Protein AF-A0A1F6Q958-F1 (afdb_monomer)

Radius of gyration: 23.8 Å; Cα contacts (8 Å, |Δi|>4): 194; chains: 1; bounding box: 58×46×61 Å

Foldseek 3Di:
DDDDDDPVNVVVVVVVVVVVCVVVPPVVCPDLLVVLLVVLVVVLVVLLVQLLVCLVVPVPDASQVSLVVSQVVCQVPDAQSADRVDGQEEEPDFDASHWYWDQDVPQQWTKTFGHPDDRPHGPDIDIGHRD

Solvent-accessible surface area (backbone atoms only — not comparable to full-atom values): 7351 Å² total; per-residue (Å²): 133,87,82,77,84,50,75,66,60,51,52,52,50,53,52,52,52,54,53,54,49,61,73,60,44,78,77,76,65,73,54,71,64,60,55,34,39,51,50,26,51,50,52,40,56,52,47,55,53,49,51,55,51,46,49,75,74,47,78,84,62,52,67,63,56,52,46,49,53,51,28,59,56,49,46,74,80,41,72,20,81,65,31,81,91,44,61,22,38,35,68,75,46,73,43,45,17,10,30,18,36,38,71,36,79,89,75,42,28,40,35,40,33,18,12,45,63,54,66,86,59,60,80,42,75,47,78,48,69,66,129

Sequence (131 aa):
MNKRITVIELIIIVFALSVSALFLSPHLFTPKQELQEATVRAHVGIAVSSISSVFALRTKDSLNEIANVVSNTLNKTINNPVDKNAKAYTVNSAAKGSVSFVVDDSSNSIIINGYAGDTRTPVISQIIPRK

Secondary structure (DSSP, 8-state):
--PPPPHHHHHHHHHHHHHHHHHHGGGS---HHHHHHHHHHHHHHHHHHHHHHHHHH-SSS-HHHHHHHHHHHHTTT-B-SS-TTSBSEEES---TT-EEEEEETTTTEEEEEE-SS-SSS-SEEEEEE--

pLDDT: mean 88.49, std 10.0, range [47.94, 97.25]

Mean predicted aligned error: 9.5 Å

Nearest PDB structures (foldseek):
  3u1r-assembly1_A  TM=6.925E-01  e=1.175E+00  Flavobacterium sp. YS-80-122
  1o0t-assembly1_A  TM=6.764E-01  e=2.433E+00  Pseudomonas sp. 'TAC II 18'
  8vb2-assembly1_I  TM=7.214E-01  e=2.277E+00  Pectobacterium phage PhiM1
  1h71-assembly1_P  TM=6.087E-01  e=3.386E+00  Pseudomonas sp. 'TAC II 18'

Structure (mmCIF, N/CA/C/O backbone):
data_AF-A0A1F6Q958-F1
#
_entry.id   AF-A0A1F6Q958-F1
#
loop_
_atom_site.group_PDB
_atom_site.id
_atom_site.type_symbol
_atom_site.label_atom_id
_atom_site.label_alt_id
_atom_site.label_comp_id
_atom_site.label_asym_id
_atom_site.label_entity_id
_atom_site.label_seq_id
_atom_site.pdbx_PDB_ins_code
_atom_site.Cartn_x
_atom_site.Cartn_y
_atom_site.Cartn_z
_atom_site.occupancy
_atom_site.B_iso_or_equiv
_atom_site.auth_seq_id
_atom_site.auth_comp_id
_atom_site.auth_asym_id
_atom_site.auth_atom_id
_atom_site.pdbx_PDB_model_num
ATOM 1 N N . MET A 1 1 ? 44.823 33.215 -29.376 1.00 47.94 1 MET A N 1
ATOM 2 C CA . MET A 1 1 ? 45.143 32.367 -30.546 1.00 47.94 1 MET A CA 1
ATOM 3 C C . MET A 1 1 ? 43.978 31.409 -30.744 1.00 47.94 1 MET A C 1
ATOM 5 O O . MET A 1 1 ? 43.859 30.447 -29.997 1.00 47.94 1 MET A O 1
ATOM 9 N N . ASN A 1 2 ? 43.057 31.726 -31.655 1.00 53.81 2 ASN A N 1
ATOM 10 C CA . ASN A 1 2 ? 41.816 30.963 -31.813 1.00 53.81 2 ASN A CA 1
ATOM 11 C C . ASN A 1 2 ? 42.110 29.731 -32.678 1.00 53.81 2 ASN A C 1
ATOM 13 O O . ASN A 1 2 ? 42.149 29.839 -33.904 1.00 53.81 2 ASN A O 1
ATOM 17 N N . LYS A 1 3 ? 42.378 28.579 -32.047 1.00 68.50 3 LYS A N 1
ATOM 18 C CA . LYS A 1 3 ? 42.487 27.296 -32.758 1.00 68.50 3 LYS A CA 1
ATOM 19 C C . LYS A 1 3 ? 41.147 27.008 -33.437 1.00 68.50 3 LYS A C 1
ATOM 21 O O . LYS A 1 3 ? 40.123 26.912 -32.767 1.00 68.50 3 LYS A O 1
ATOM 26 N N . ARG A 1 4 ? 41.155 26.912 -34.767 1.00 76.81 4 ARG A N 1
ATOM 27 C CA . ARG A 1 4 ? 39.984 26.523 -35.559 1.00 76.81 4 ARG A CA 1
ATOM 28 C C . ARG A 1 4 ? 39.912 24.998 -35.573 1.00 76.81 4 ARG A C 1
ATOM 30 O O . ARG A 1 4 ? 40.861 24.366 -36.022 1.00 76.81 4 ARG A O 1
ATOM 37 N N . ILE A 1 5 ? 38.819 24.440 -35.057 1.00 79.94 5 ILE A N 1
ATOM 38 C CA . ILE A 1 5 ? 38.538 22.999 -35.106 1.00 79.94 5 ILE A CA 1
ATOM 39 C C . ILE A 1 5 ? 38.355 22.590 -36.568 1.00 79.94 5 ILE A C 1
ATOM 41 O O . ILE A 1 5 ? 37.624 23.246 -37.314 1.00 79.94 5 ILE A O 1
ATOM 45 N N . THR A 1 6 ? 39.024 21.518 -36.977 1.00 88.06 6 THR A N 1
ATOM 46 C CA . THR A 1 6 ? 38.857 20.943 -38.314 1.00 88.06 6 THR A CA 1
ATOM 47 C C . THR A 1 6 ? 37.637 20.021 -38.368 1.00 88.06 6 THR A C 1
ATOM 49 O O . THR A 1 6 ? 37.210 19.456 -37.362 1.00 88.06 6 THR A O 1
ATOM 52 N N . VAL A 1 7 ? 37.065 19.834 -39.562 1.00 82.81 7 VAL A N 1
ATOM 53 C CA . VAL A 1 7 ? 35.892 18.957 -39.758 1.00 82.81 7 VAL A CA 1
ATOM 54 C C . VAL A 1 7 ? 36.192 17.510 -39.339 1.00 82.81 7 VAL A C 1
ATOM 56 O O . VAL A 1 7 ? 35.327 16.836 -38.789 1.00 82.81 7 VAL A O 1
ATOM 59 N N . ILE A 1 8 ? 37.429 17.047 -39.532 1.00 86.69 8 ILE A N 1
ATOM 60 C CA . ILE A 1 8 ? 37.866 15.701 -39.133 1.00 86.69 8 ILE A CA 1
ATOM 61 C C . ILE A 1 8 ? 37.892 15.564 -37.607 1.00 86.69 8 ILE A C 1
ATOM 63 O O . ILE A 1 8 ? 37.364 14.589 -37.076 1.00 86.69 8 ILE A O 1
ATOM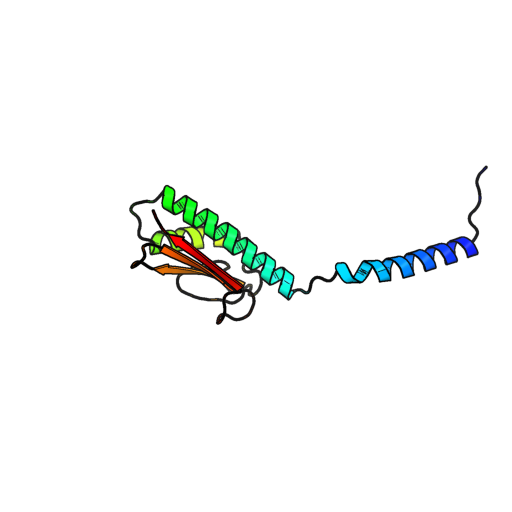 67 N N . GLU A 1 9 ? 38.443 16.549 -36.891 1.00 83.56 9 GLU A N 1
ATOM 68 C CA . GLU A 1 9 ? 38.423 16.558 -35.421 1.00 83.56 9 GLU A CA 1
ATOM 69 C C . GLU A 1 9 ? 36.990 16.574 -34.884 1.00 83.56 9 GLU A C 1
ATOM 71 O O . GLU A 1 9 ? 36.688 15.867 -33.925 1.00 83.56 9 GLU A O 1
ATOM 76 N N . LEU A 1 10 ? 36.084 17.309 -35.535 1.00 86.25 10 LEU A N 1
ATOM 77 C CA . LEU A 1 10 ? 34.671 17.324 -35.163 1.00 86.25 10 LEU A CA 1
ATOM 78 C C . LEU A 1 10 ? 34.028 15.934 -35.308 1.00 86.25 10 LEU A C 1
ATOM 80 O O . LEU A 1 10 ? 33.329 15.490 -34.400 1.00 86.25 10 LEU A O 1
ATOM 84 N N . ILE A 1 11 ? 34.289 15.226 -36.411 1.00 87.38 11 ILE A N 1
ATOM 85 C CA . ILE A 1 11 ? 33.755 13.874 -36.650 1.00 87.38 11 ILE A CA 1
ATOM 86 C C . ILE A 1 11 ? 34.279 12.885 -35.604 1.00 87.38 11 ILE A C 1
ATOM 88 O O . ILE A 1 11 ? 33.502 12.095 -35.067 1.00 87.38 11 ILE A O 1
ATOM 92 N N . ILE A 1 12 ? 35.571 12.954 -35.270 1.00 89.19 12 ILE A N 1
ATOM 93 C CA . ILE A 1 12 ? 36.178 12.091 -34.246 1.00 89.19 12 ILE A CA 1
ATOM 94 C C . ILE A 1 12 ? 35.543 12.354 -32.876 1.00 89.19 12 ILE A C 1
ATOM 96 O O . ILE A 1 12 ? 35.211 11.407 -32.164 1.00 89.19 12 ILE A O 1
ATOM 100 N N . ILE A 1 13 ? 35.319 13.622 -32.520 1.00 88.19 13 ILE A N 1
ATOM 101 C CA . ILE A 1 13 ? 34.674 13.997 -31.255 1.00 88.19 13 ILE A CA 1
ATOM 102 C C . ILE A 1 13 ? 33.235 13.473 -31.200 1.00 88.19 13 ILE A C 1
ATOM 104 O O . ILE A 1 13 ? 32.843 12.876 -30.199 1.00 88.19 13 ILE A O 1
ATOM 108 N N . VAL A 1 14 ? 32.451 13.638 -32.269 1.00 87.62 14 VAL A N 1
ATOM 109 C CA . VAL A 1 14 ? 31.067 13.135 -32.326 1.00 87.62 14 VAL A CA 1
ATOM 110 C C . VAL A 1 14 ? 31.036 11.612 -32.215 1.00 87.62 14 VAL A C 1
ATOM 112 O O . VAL A 1 14 ? 30.227 11.069 -31.461 1.00 87.62 14 VAL A O 1
ATOM 115 N N . PHE A 1 15 ? 31.940 10.911 -32.900 1.00 89.69 15 PHE A N 1
ATOM 116 C CA . PHE A 1 15 ? 32.036 9.455 -32.820 1.00 89.69 15 PHE A CA 1
ATOM 117 C C . PHE A 1 15 ? 32.396 8.983 -31.404 1.00 89.69 15 PHE A C 1
ATOM 119 O O . PHE A 1 15 ? 31.726 8.105 -30.861 1.00 89.69 15 PHE A O 1
ATOM 126 N N . ALA A 1 16 ? 33.384 9.617 -30.766 1.00 85.44 16 ALA A N 1
ATOM 127 C CA . ALA A 1 16 ? 33.771 9.312 -29.391 1.00 85.44 16 ALA A CA 1
ATOM 128 C C . ALA A 1 16 ? 32.612 9.538 -28.405 1.00 85.44 16 ALA A C 1
ATOM 130 O O . ALA A 1 16 ? 32.321 8.662 -27.594 1.00 85.44 16 ALA A O 1
ATOM 131 N N . LEU A 1 17 ? 31.889 10.658 -28.522 1.00 85.12 17 LEU A N 1
ATOM 132 C CA . LEU A 1 17 ? 30.724 10.955 -27.680 1.00 85.12 17 LEU A CA 1
ATOM 133 C C . LEU A 1 17 ? 29.589 9.941 -27.872 1.00 85.12 17 LEU A C 1
ATOM 135 O O . LEU A 1 17 ? 28.962 9.534 -26.896 1.00 85.12 17 LEU A O 1
ATOM 139 N N . SER A 1 18 ? 29.352 9.501 -29.109 1.00 81.69 18 SER A N 1
ATOM 140 C CA . SER A 1 18 ? 28.321 8.507 -29.435 1.00 81.69 18 SER A CA 1
ATOM 141 C C . SER A 1 18 ? 28.610 7.168 -28.757 1.00 81.69 18 SER A C 1
ATOM 143 O O . SER A 1 18 ? 27.743 6.594 -28.099 1.00 81.69 18 SER A O 1
ATOM 145 N N . VAL A 1 19 ? 29.853 6.692 -28.870 1.00 85.50 19 VAL A N 1
ATOM 146 C CA . VAL A 1 19 ? 30.297 5.435 -28.258 1.00 85.50 19 VAL A CA 1
ATOM 147 C C . VAL A 1 19 ? 30.261 5.541 -26.732 1.00 85.50 19 VAL A C 1
ATOM 149 O O . VAL A 1 19 ? 29.722 4.655 -26.073 1.00 85.50 19 VAL A O 1
ATOM 152 N N . SER A 1 20 ? 30.740 6.645 -26.151 1.00 76.88 20 SER A N 1
ATOM 153 C CA . SER A 1 20 ? 30.668 6.873 -24.701 1.00 76.88 20 SER A CA 1
ATOM 154 C C . SER A 1 20 ? 29.229 6.905 -24.169 1.00 76.88 20 SER A C 1
ATOM 156 O O . SER A 1 20 ? 28.973 6.373 -23.089 1.00 76.88 20 SER A O 1
ATOM 158 N N . ALA A 1 21 ? 28.274 7.459 -24.923 1.00 75.44 21 ALA A N 1
ATOM 159 C CA . ALA A 1 21 ? 26.862 7.465 -24.538 1.00 75.44 21 ALA A CA 1
ATOM 160 C C . ALA A 1 21 ? 26.255 6.049 -24.501 1.00 75.44 21 ALA A C 1
ATOM 162 O O . ALA A 1 21 ? 25.501 5.729 -23.582 1.00 75.44 21 ALA A O 1
ATOM 163 N N . LEU A 1 22 ? 26.627 5.176 -25.444 1.00 72.62 22 LEU A N 1
ATOM 164 C CA . LEU A 1 22 ? 26.206 3.768 -25.465 1.00 72.62 22 LEU A CA 1
ATOM 165 C C . LEU A 1 22 ? 26.715 2.985 -24.244 1.00 72.62 22 LEU A C 1
ATOM 167 O O . LEU A 1 22 ? 25.967 2.185 -23.684 1.00 72.62 22 LEU A O 1
ATOM 171 N N . PHE A 1 23 ? 27.941 3.252 -23.781 1.00 69.94 23 PHE A N 1
ATOM 172 C CA . PHE A 1 23 ? 28.502 2.606 -22.585 1.00 69.94 23 PHE A CA 1
ATOM 173 C C . PHE A 1 23 ? 27.863 3.076 -21.266 1.00 69.94 23 PHE A C 1
ATOM 175 O O . PHE A 1 23 ? 27.810 2.302 -20.312 1.00 69.94 23 PHE A O 1
ATOM 182 N N . LEU A 1 24 ? 27.347 4.307 -21.203 1.00 61.88 24 LEU A N 1
ATOM 183 C CA . LEU A 1 24 ? 26.634 4.843 -20.030 1.00 61.88 24 LEU A CA 1
ATOM 184 C C . LEU A 1 24 ? 25.130 4.509 -20.030 1.00 61.88 24 LEU A C 1
ATOM 186 O O . LEU A 1 24 ? 24.476 4.560 -18.988 1.00 61.88 24 LEU A O 1
ATOM 190 N N . SER A 1 25 ? 24.578 4.113 -21.180 1.00 60.34 25 SER A N 1
ATOM 191 C CA . SER A 1 25 ? 23.154 3.820 -21.362 1.00 60.34 25 SER A CA 1
ATOM 192 C C . SER A 1 25 ? 22.555 2.661 -20.543 1.00 60.34 25 SER A C 1
ATOM 194 O O . SER A 1 25 ? 21.357 2.761 -20.255 1.00 60.34 25 SER A O 1
ATOM 196 N N . PRO A 1 26 ? 23.254 1.563 -20.175 1.00 60.38 26 PRO A N 1
ATOM 197 C CA . PRO A 1 26 ? 22.567 0.401 -19.602 1.00 60.38 26 PRO A CA 1
ATOM 198 C C . PRO A 1 26 ? 21.943 0.665 -18.220 1.00 60.38 26 PRO A C 1
ATOM 200 O O . PRO A 1 26 ? 21.097 -0.110 -17.793 1.00 60.38 26 PRO A O 1
ATOM 203 N N . HIS A 1 27 ? 22.294 1.769 -17.546 1.00 57.03 27 HIS A N 1
ATOM 204 C CA . HIS A 1 27 ? 21.733 2.146 -16.239 1.00 57.03 27 HIS A CA 1
ATOM 205 C C . HIS A 1 27 ? 20.512 3.082 -16.319 1.00 57.03 27 HIS A C 1
ATOM 207 O O . HIS A 1 27 ? 19.893 3.356 -15.295 1.00 57.03 27 HIS A O 1
ATOM 213 N N . LEU A 1 28 ? 20.143 3.578 -17.508 1.00 58.69 28 LEU A N 1
ATOM 214 C CA . LEU A 1 28 ? 18.993 4.484 -17.676 1.00 58.69 28 LEU A CA 1
ATOM 215 C C . LEU A 1 28 ? 17.665 3.752 -17.913 1.00 58.69 28 LEU A C 1
ATOM 217 O O . LEU A 1 28 ? 16.605 4.375 -17.884 1.00 58.69 28 LEU A O 1
ATOM 221 N N . PHE A 1 29 ? 17.705 2.438 -18.131 1.00 62.81 29 PHE A N 1
ATOM 222 C CA . PHE A 1 29 ? 16.523 1.624 -18.395 1.00 62.81 29 PHE A CA 1
ATOM 223 C C . PHE A 1 29 ? 16.172 0.769 -17.181 1.00 62.81 29 PHE A C 1
ATOM 225 O O . PHE A 1 29 ? 16.288 -0.452 -17.217 1.00 62.81 29 PHE A O 1
ATOM 232 N N . THR A 1 30 ? 15.712 1.400 -16.099 1.00 69.56 30 THR A N 1
ATOM 233 C CA . THR A 1 30 ? 14.997 0.650 -15.060 1.00 69.56 30 THR A CA 1
ATOM 234 C C . THR A 1 30 ? 13.713 0.099 -15.691 1.00 69.56 30 THR A C 1
ATOM 236 O O . THR A 1 30 ? 12.910 0.884 -16.215 1.00 69.56 30 THR A O 1
ATOM 239 N N . PRO A 1 31 ? 13.492 -1.226 -15.712 1.00 79.81 31 PRO A N 1
ATOM 240 C CA . PRO A 1 31 ? 12.290 -1.790 -16.300 1.00 79.81 31 PRO A CA 1
ATOM 241 C C . PRO A 1 31 ? 11.047 -1.226 -15.604 1.00 79.81 31 PRO A C 1
ATOM 243 O O . PRO A 1 31 ? 10.999 -1.062 -14.386 1.00 79.81 31 PRO A O 1
ATOM 246 N N . LYS A 1 32 ? 10.004 -0.940 -16.391 1.00 81.50 32 LYS A N 1
ATOM 247 C CA . LYS A 1 32 ? 8.740 -0.340 -15.921 1.00 81.50 32 LYS A CA 1
ATOM 248 C C . LYS A 1 32 ? 8.157 -1.050 -14.691 1.00 81.50 32 LYS A C 1
ATOM 250 O O . LYS A 1 32 ? 7.548 -0.402 -13.845 1.00 81.50 32 LYS A O 1
ATOM 255 N N . GLN A 1 33 ? 8.351 -2.363 -14.599 1.00 83.50 33 GLN A N 1
ATOM 256 C CA . GLN A 1 33 ? 7.894 -3.177 -13.481 1.00 83.50 33 GLN A CA 1
ATOM 257 C C . GLN A 1 33 ? 8.623 -2.853 -12.168 1.00 83.50 33 GLN A C 1
ATOM 259 O O . GLN A 1 33 ? 7.966 -2.684 -11.147 1.00 83.50 33 GLN A O 1
ATOM 264 N N . GLU A 1 34 ? 9.944 -2.666 -12.193 1.00 85.94 34 GLU A N 1
ATOM 265 C CA . GLU A 1 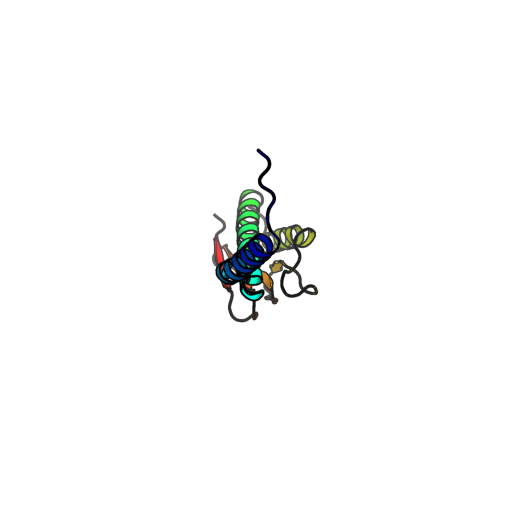34 ? 10.713 -2.271 -11.005 1.00 85.94 34 GLU A CA 1
ATOM 266 C C . GLU A 1 34 ? 10.302 -0.881 -10.507 1.00 85.94 34 GLU A C 1
ATOM 268 O O . GLU A 1 34 ? 10.164 -0.664 -9.305 1.00 85.94 34 GLU A O 1
ATOM 273 N N . LEU A 1 35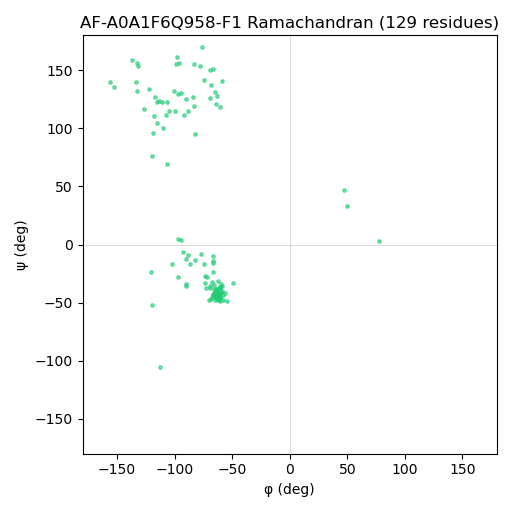 ? 10.017 0.053 -11.422 1.00 87.50 35 LEU A N 1
ATOM 274 C CA . LEU A 1 35 ? 9.514 1.379 -11.053 1.00 87.50 35 LEU A CA 1
ATOM 275 C C . LEU A 1 35 ? 8.128 1.304 -10.392 1.00 87.50 35 LEU A C 1
ATOM 277 O O . LEU A 1 35 ? 7.855 2.005 -9.414 1.00 87.50 35 LEU A O 1
ATOM 281 N N . GLN A 1 36 ? 7.249 0.445 -10.911 1.00 90.25 36 GLN A N 1
ATOM 282 C CA . GLN A 1 36 ? 5.930 0.201 -10.327 1.00 90.25 36 GLN A CA 1
ATOM 283 C C . GLN A 1 36 ? 6.044 -0.442 -8.941 1.00 90.25 36 GLN A C 1
ATOM 285 O O . GLN A 1 36 ? 5.379 0.006 -8.009 1.00 90.25 36 GLN A O 1
ATOM 290 N N . GLU A 1 37 ? 6.928 -1.424 -8.775 1.00 91.88 37 GLU A N 1
ATOM 291 C CA . GLU A 1 37 ? 7.225 -2.045 -7.483 1.00 91.88 37 GLU A CA 1
ATOM 292 C C . GLU A 1 37 ? 7.778 -1.043 -6.470 1.00 91.88 37 GLU A C 1
ATOM 294 O O . GLU A 1 37 ? 7.296 -0.984 -5.336 1.00 91.88 37 GLU A O 1
ATOM 299 N N . ALA A 1 38 ? 8.733 -0.208 -6.878 1.00 91.56 38 ALA A N 1
ATOM 300 C CA . ALA A 1 38 ? 9.278 0.854 -6.041 1.00 91.56 38 ALA A CA 1
ATOM 301 C C . ALA A 1 38 ? 8.192 1.857 -5.622 1.00 91.56 38 ALA A C 1
ATOM 303 O O . ALA A 1 38 ? 8.121 2.244 -4.454 1.00 91.56 38 ALA A O 1
ATOM 304 N N . THR A 1 39 ? 7.296 2.221 -6.543 1.00 93.44 39 THR A N 1
ATOM 305 C CA . THR A 1 39 ? 6.178 3.132 -6.259 1.00 93.44 39 THR A CA 1
ATOM 306 C C . THR A 1 39 ? 5.194 2.517 -5.262 1.00 93.44 39 THR A C 1
ATOM 308 O O . THR A 1 39 ? 4.807 3.169 -4.294 1.00 93.44 39 THR A O 1
ATOM 311 N N . VAL A 1 40 ? 4.834 1.239 -5.424 1.00 94.94 40 VAL A N 1
ATOM 312 C CA . VAL A 1 40 ? 3.965 0.530 -4.469 1.00 94.94 40 VAL A CA 1
ATOM 313 C C . VAL A 1 40 ? 4.626 0.423 -3.093 1.00 94.94 40 VAL A C 1
ATOM 315 O O . VAL A 1 40 ? 3.966 0.659 -2.082 1.00 94.94 40 VAL A O 1
ATOM 318 N N . ARG A 1 41 ? 5.934 0.149 -3.019 1.00 94.62 41 ARG A N 1
ATOM 319 C CA . ARG A 1 41 ? 6.680 0.159 -1.747 1.00 94.62 41 ARG A CA 1
ATOM 320 C C . ARG A 1 41 ? 6.652 1.535 -1.078 1.00 94.62 41 ARG A C 1
ATOM 322 O O . ARG A 1 41 ? 6.435 1.615 0.130 1.00 94.62 41 ARG A O 1
ATOM 329 N N . ALA A 1 42 ? 6.803 2.612 -1.848 1.00 95.25 42 ALA A N 1
ATOM 330 C CA . ALA A 1 42 ? 6.670 3.973 -1.333 1.00 95.25 42 ALA A CA 1
ATOM 331 C C . ALA A 1 42 ? 5.250 4.244 -0.804 1.00 95.25 42 ALA A C 1
ATOM 333 O O . ALA A 1 42 ? 5.091 4.780 0.293 1.00 95.25 42 ALA A O 1
ATOM 334 N N . HIS A 1 43 ? 4.212 3.803 -1.523 1.00 95.75 43 HIS A N 1
ATOM 335 C CA . HIS A 1 43 ? 2.821 3.916 -1.074 1.00 95.75 43 HIS A CA 1
ATOM 336 C C . HIS A 1 43 ? 2.567 3.165 0.238 1.00 95.75 43 HIS A C 1
ATOM 338 O O . HIS A 1 43 ? 1.826 3.669 1.084 1.00 95.75 43 HIS A O 1
ATOM 344 N N . VAL A 1 44 ? 3.199 2.003 0.436 1.00 96.56 44 VAL A N 1
ATOM 345 C CA . VAL A 1 44 ? 3.155 1.270 1.710 1.00 96.56 44 VAL A CA 1
ATOM 346 C C . VAL A 1 44 ? 3.801 2.078 2.829 1.00 96.56 44 VAL A C 1
ATOM 348 O O . VAL A 1 44 ? 3.190 2.215 3.883 1.00 96.56 44 VAL A O 1
ATOM 351 N N . GLY A 1 45 ? 4.967 2.690 2.607 1.00 95.69 45 GLY A N 1
ATOM 352 C CA . GLY A 1 45 ? 5.600 3.566 3.604 1.00 95.69 45 GLY A CA 1
ATOM 353 C C . GLY A 1 45 ? 4.718 4.754 4.018 1.00 95.69 45 GLY A C 1
ATOM 354 O O . GLY A 1 45 ? 4.605 5.074 5.206 1.00 95.69 45 GLY A O 1
ATOM 355 N N . ILE A 1 46 ? 4.020 5.364 3.055 1.00 95.81 46 ILE A N 1
ATOM 356 C CA . ILE A 1 46 ? 3.033 6.425 3.315 1.00 95.81 46 ILE A CA 1
ATOM 357 C C . ILE A 1 46 ? 1.864 5.888 4.150 1.00 95.81 46 ILE A C 1
ATOM 359 O O . ILE A 1 46 ? 1.465 6.520 5.131 1.00 95.81 46 ILE A O 1
ATOM 363 N N . ALA A 1 47 ? 1.322 4.720 3.794 1.00 96.25 47 ALA A N 1
ATOM 364 C CA . ALA A 1 47 ? 0.237 4.097 4.544 1.00 96.25 47 ALA A CA 1
ATOM 365 C C . ALA A 1 47 ? 0.637 3.752 5.980 1.00 96.25 47 ALA A C 1
ATOM 367 O O . ALA A 1 47 ? -0.106 4.076 6.900 1.00 96.25 47 ALA A O 1
ATOM 368 N N . VAL A 1 48 ? 1.812 3.153 6.182 1.00 95.75 48 VAL A N 1
ATOM 369 C CA . VAL A 1 48 ? 2.366 2.828 7.506 1.00 95.75 48 VAL A CA 1
ATOM 370 C C . VAL A 1 48 ? 2.421 4.076 8.381 1.00 95.75 48 VAL A C 1
ATOM 372 O O . VAL A 1 48 ? 1.926 4.073 9.510 1.00 95.75 48 VAL A O 1
ATOM 375 N N . SER A 1 49 ? 2.965 5.164 7.836 1.00 94.88 49 SER A N 1
ATOM 376 C CA . SER A 1 49 ? 3.087 6.440 8.547 1.00 94.88 49 SER A CA 1
ATOM 377 C C . SER A 1 49 ? 1.713 7.038 8.871 1.00 94.88 49 SER A C 1
ATOM 379 O O . SER A 1 49 ? 1.482 7.512 9.982 1.00 94.88 49 SER A O 1
ATOM 381 N N . SER A 1 50 ? 0.771 6.954 7.927 1.00 94.88 50 SER A N 1
ATOM 382 C CA . SER A 1 50 ? -0.591 7.477 8.085 1.00 94.88 50 SER A CA 1
ATOM 383 C C . SER A 1 50 ? -1.398 6.690 9.118 1.00 94.88 50 SER A C 1
ATOM 385 O O . SER A 1 50 ? -2.013 7.287 9.995 1.00 94.88 50 SER A O 1
ATOM 387 N N . ILE A 1 51 ? -1.370 5.356 9.058 1.00 94.88 51 ILE A N 1
ATOM 388 C CA . ILE A 1 51 ? -2.048 4.481 10.025 1.00 94.88 51 ILE A CA 1
ATOM 389 C C . ILE A 1 51 ? -1.476 4.704 11.422 1.00 94.88 51 ILE A C 1
ATOM 391 O O . ILE A 1 51 ? -2.241 4.916 12.358 1.00 94.88 51 ILE A O 1
ATOM 395 N N . SER A 1 52 ? -0.147 4.744 11.554 1.00 93.69 52 SER A N 1
ATOM 396 C CA . SER A 1 52 ? 0.512 4.995 12.841 1.00 93.69 52 SER A CA 1
ATOM 397 C C . SER A 1 52 ? 0.114 6.353 13.430 1.00 93.69 52 SER A C 1
ATOM 399 O O . SER A 1 52 ? -0.172 6.456 14.621 1.00 93.69 52 SER A O 1
ATOM 401 N N . SER A 1 53 ? 0.033 7.394 12.594 1.00 93.06 53 SER A N 1
ATOM 402 C CA . SER A 1 53 ? -0.424 8.721 13.016 1.00 93.06 53 SER A CA 1
ATOM 403 C C . SER A 1 53 ? -1.887 8.710 13.469 1.00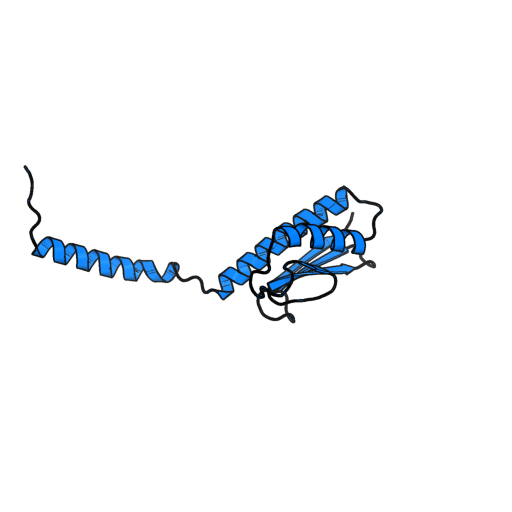 93.06 53 SER A C 1
ATOM 405 O O . SER A 1 53 ? -2.209 9.248 14.528 1.00 93.06 53 SER A O 1
ATOM 407 N N . VAL A 1 54 ? -2.779 8.056 12.720 1.00 92.69 54 VAL A N 1
ATOM 408 C CA . VAL A 1 54 ? -4.201 7.992 13.083 1.00 92.69 54 VAL A CA 1
ATOM 409 C C . VAL A 1 54 ? -4.430 7.133 14.325 1.00 92.69 54 VAL A C 1
ATOM 411 O O . VAL A 1 54 ? -5.260 7.505 15.148 1.00 92.69 54 VAL A O 1
ATOM 414 N N . PHE A 1 55 ? -3.674 6.052 14.529 1.00 92.88 55 PHE A N 1
ATOM 415 C CA . PHE A 1 55 ? -3.710 5.272 15.773 1.00 92.88 55 PHE A CA 1
ATOM 416 C C . PHE A 1 55 ? -3.422 6.127 17.004 1.00 92.88 55 PHE A C 1
ATOM 418 O O . PHE A 1 55 ? -4.128 5.998 18.003 1.00 92.88 55 PHE A O 1
ATOM 425 N N . ALA A 1 56 ? -2.441 7.028 16.915 1.00 89.75 56 ALA A N 1
ATOM 426 C CA . ALA A 1 56 ? -2.098 7.932 18.009 1.00 89.75 56 ALA A CA 1
ATOM 427 C C . ALA A 1 56 ? -3.198 8.970 18.299 1.00 89.75 56 ALA A C 1
ATOM 429 O O . ALA A 1 56 ? -3.375 9.376 19.444 1.00 89.75 56 ALA A O 1
ATOM 430 N N . LEU A 1 57 ? -3.942 9.403 17.275 1.00 91.12 57 LEU A N 1
ATOM 431 C CA . LEU A 1 57 ? -4.963 10.452 17.399 1.00 91.12 57 LEU A CA 1
ATOM 432 C C . LEU A 1 57 ? -6.358 9.913 17.732 1.00 91.12 57 LEU A C 1
ATOM 434 O O . LEU A 1 57 ? -7.139 10.572 18.414 1.00 91.12 57 LEU A O 1
ATOM 438 N N . ARG A 1 58 ? -6.698 8.730 17.221 1.00 90.00 58 ARG A N 1
ATOM 439 C CA . ARG A 1 58 ? -8.047 8.160 17.258 1.00 90.00 58 ARG A CA 1
ATOM 440 C C . ARG A 1 58 ? -8.004 6.846 18.018 1.00 90.00 58 ARG A C 1
ATOM 442 O O . ARG A 1 58 ? -8.023 5.789 17.408 1.00 90.00 58 ARG A O 1
ATOM 449 N N . THR A 1 59 ? -7.921 6.892 19.348 1.00 84.44 59 THR A N 1
ATOM 450 C CA . THR A 1 59 ? -7.716 5.710 20.219 1.00 84.44 59 THR A CA 1
ATOM 451 C C . THR A 1 59 ? -8.983 4.910 20.539 1.00 84.44 59 THR A C 1
ATOM 453 O O . THR A 1 59 ? -8.882 3.783 21.011 1.00 84.44 59 THR A O 1
ATOM 456 N N . LYS A 1 60 ? -10.171 5.459 20.260 1.00 87.56 60 LYS A N 1
ATOM 457 C CA . LYS A 1 60 ? -11.465 4.807 20.543 1.00 87.56 60 LYS A CA 1
ATOM 458 C C . LYS A 1 60 ? -12.133 4.186 19.319 1.00 87.56 60 LYS A C 1
ATOM 460 O O . LYS A 1 60 ? -13.023 3.357 19.470 1.00 87.56 60 LYS A O 1
ATOM 465 N N . ASP A 1 61 ? -11.695 4.573 18.127 1.00 91.69 61 ASP A N 1
ATOM 466 C CA . ASP A 1 61 ? -12.336 4.143 16.888 1.00 91.69 61 ASP A CA 1
ATOM 467 C C . ASP A 1 61 ? -11.927 2.715 16.536 1.00 91.69 61 ASP A C 1
ATOM 469 O O . ASP A 1 61 ? -10.843 2.257 16.914 1.00 91.69 61 ASP A O 1
ATOM 473 N N . SER A 1 62 ? -12.785 2.007 15.804 1.00 92.75 62 SER A N 1
ATOM 474 C CA . SER A 1 62 ? -12.470 0.654 15.338 1.00 92.75 62 SER A CA 1
ATOM 475 C C . SER A 1 62 ? -11.323 0.674 14.322 1.00 92.75 62 SER A C 1
ATOM 477 O O . SER A 1 62 ? -11.155 1.637 13.569 1.00 92.75 62 SER A O 1
ATOM 479 N N . LEU A 1 63 ? -10.542 -0.408 14.252 1.00 93.25 63 LEU A N 1
ATOM 480 C CA . LEU A 1 63 ? -9.459 -0.525 13.270 1.00 93.25 63 LEU A CA 1
ATOM 481 C C . LEU A 1 63 ? -9.977 -0.420 11.832 1.00 93.25 63 LEU A C 1
ATOM 483 O O . LEU A 1 63 ? -9.336 0.197 10.983 1.00 93.25 63 LEU A O 1
ATOM 487 N N . ASN A 1 64 ? -11.173 -0.953 11.574 1.00 94.06 64 ASN A N 1
ATOM 488 C CA . ASN A 1 64 ? -11.828 -0.837 10.279 1.00 94.06 64 ASN A CA 1
ATOM 489 C C . ASN A 1 64 ? -12.192 0.616 9.938 1.00 94.06 64 ASN A C 1
ATOM 491 O O . ASN A 1 64 ? -11.999 1.050 8.803 1.00 94.06 64 ASN A O 1
ATOM 495 N N . GLU A 1 65 ? -12.673 1.404 10.900 1.00 94.19 65 GLU A N 1
ATOM 496 C CA . GLU A 1 65 ? -12.929 2.830 10.674 1.00 94.19 65 GLU A CA 1
ATOM 497 C C . GLU A 1 65 ? -11.632 3.582 10.351 1.00 94.19 65 GLU A C 1
ATOM 499 O O . GLU A 1 65 ? -11.581 4.348 9.386 1.00 94.19 65 GLU A O 1
ATOM 504 N N . ILE A 1 66 ? -10.560 3.303 11.095 1.00 94.25 66 ILE A N 1
ATOM 505 C CA . ILE A 1 66 ? -9.243 3.902 10.861 1.00 94.25 66 ILE A CA 1
ATOM 506 C C . ILE A 1 66 ? -8.721 3.546 9.464 1.00 94.25 66 ILE A C 1
ATOM 508 O O . ILE A 1 66 ? -8.334 4.443 8.710 1.00 94.25 66 ILE A O 1
ATOM 512 N N . ALA A 1 67 ? -8.769 2.267 9.082 1.00 95.31 67 ALA A N 1
ATOM 513 C CA . ALA A 1 67 ? -8.357 1.800 7.760 1.00 95.31 67 ALA A CA 1
ATOM 514 C C . ALA A 1 67 ? -9.146 2.496 6.638 1.00 95.31 67 ALA A C 1
ATOM 516 O O . ALA A 1 67 ? -8.560 2.945 5.650 1.00 95.31 67 ALA A O 1
ATOM 517 N N . ASN A 1 68 ? -10.463 2.648 6.803 1.00 95.75 68 ASN A N 1
ATOM 518 C CA . ASN A 1 68 ? -11.316 3.332 5.832 1.00 95.75 68 ASN A CA 1
ATOM 519 C C . ASN A 1 68 ? -11.006 4.828 5.730 1.00 95.75 68 ASN A C 1
ATOM 521 O O . ASN A 1 68 ? -10.919 5.365 4.626 1.00 95.75 68 ASN A O 1
ATOM 525 N N . VAL A 1 69 ? -10.803 5.511 6.855 1.00 94.75 69 VAL A N 1
ATOM 526 C CA . VAL A 1 69 ? -10.473 6.944 6.882 1.00 94.75 69 VAL A CA 1
ATOM 527 C C . VAL A 1 69 ? -9.132 7.201 6.208 1.00 94.75 69 VAL A C 1
ATOM 529 O O . VAL A 1 69 ? -9.034 8.098 5.365 1.00 94.75 69 VAL A O 1
ATOM 532 N N . VAL A 1 70 ? -8.114 6.398 6.525 1.00 95.88 70 VAL A N 1
ATOM 533 C CA . VAL A 1 70 ? -6.791 6.515 5.901 1.00 95.88 70 VAL A CA 1
ATOM 534 C C . VAL A 1 70 ? -6.875 6.199 4.412 1.00 95.88 70 VAL A C 1
ATOM 536 O O . VAL A 1 70 ? -6.411 6.998 3.602 1.00 95.88 70 VAL A O 1
ATOM 539 N N . SER A 1 71 ? -7.538 5.106 4.027 1.00 96.75 71 SER A N 1
ATOM 540 C CA . SER A 1 71 ? -7.706 4.731 2.618 1.00 96.75 71 SER A CA 1
ATOM 541 C C . SER A 1 71 ? -8.401 5.831 1.815 1.00 96.75 71 SER A C 1
ATOM 543 O O . SER A 1 71 ? -7.914 6.245 0.762 1.00 96.75 71 SER A O 1
ATOM 545 N N . ASN A 1 72 ? -9.507 6.372 2.328 1.00 96.50 72 ASN A N 1
ATOM 546 C CA . ASN A 1 72 ? -10.241 7.447 1.665 1.00 96.50 72 ASN A CA 1
ATOM 547 C C . ASN A 1 72 ? -9.434 8.745 1.589 1.00 96.50 72 ASN A C 1
ATOM 549 O O . ASN A 1 72 ? -9.560 9.476 0.613 1.00 96.50 72 ASN A O 1
ATOM 553 N N . THR A 1 73 ? -8.617 9.044 2.598 1.00 95.75 73 THR A N 1
ATOM 554 C CA . THR A 1 73 ? -7.773 10.245 2.603 1.00 95.75 73 THR A CA 1
ATOM 555 C C . THR A 1 73 ? -6.655 10.130 1.576 1.00 95.75 73 THR A C 1
ATOM 557 O O . THR A 1 73 ? -6.479 11.038 0.769 1.00 95.75 73 THR A O 1
ATOM 560 N N . LEU A 1 74 ? -5.943 9.002 1.552 1.00 95.88 74 LEU A N 1
ATOM 561 C CA . LEU A 1 74 ? -4.816 8.796 0.645 1.00 95.88 74 LEU A CA 1
ATOM 562 C C . LEU A 1 74 ? -5.260 8.674 -0.820 1.00 95.88 74 LEU A C 1
ATOM 564 O O . LEU A 1 74 ? -4.621 9.239 -1.703 1.00 95.88 74 LEU A O 1
ATOM 568 N N . ASN A 1 75 ? -6.397 8.028 -1.093 1.00 97.06 75 ASN A N 1
ATOM 569 C CA . ASN A 1 75 ? -6.940 7.919 -2.454 1.00 97.06 75 ASN A CA 1
ATOM 570 C C . ASN A 1 75 ? -7.413 9.257 -3.058 1.00 97.06 75 ASN A C 1
ATOM 572 O O . ASN A 1 75 ? -7.721 9.297 -4.245 1.00 97.06 75 ASN A O 1
ATOM 576 N N . LYS A 1 76 ? -7.501 10.351 -2.285 1.00 96.19 76 LYS A N 1
ATOM 577 C CA . LYS A 1 76 ? -7.818 11.682 -2.842 1.00 96.19 76 LYS A CA 1
ATOM 578 C C . LYS A 1 76 ? -6.652 12.286 -3.619 1.00 96.19 76 LYS A C 1
ATOM 580 O O . LYS A 1 76 ? -6.876 13.130 -4.480 1.00 96.19 76 LYS A O 1
ATOM 585 N N . THR A 1 77 ? -5.425 11.905 -3.279 1.00 93.94 77 THR A N 1
ATOM 586 C CA . THR A 1 77 ? -4.201 12.510 -3.824 1.00 93.94 77 THR A CA 1
ATOM 587 C C . THR A 1 77 ? -3.316 11.503 -4.542 1.00 93.94 77 THR A C 1
ATOM 589 O O . THR A 1 77 ? -2.535 11.890 -5.408 1.00 93.94 77 THR A O 1
ATOM 592 N N . ILE A 1 78 ? -3.438 10.218 -4.211 1.00 94.06 78 ILE A N 1
ATOM 593 C CA . ILE A 1 78 ? -2.584 9.159 -4.734 1.00 94.06 78 ILE A CA 1
ATOM 594 C C . ILE A 1 78 ? -3.410 8.227 -5.618 1.00 94.06 78 ILE A C 1
ATOM 596 O O . ILE A 1 78 ? -4.388 7.622 -5.180 1.00 94.06 78 ILE A O 1
ATOM 600 N N . ASN A 1 79 ? -2.959 8.084 -6.862 1.00 94.88 79 ASN A N 1
ATOM 601 C CA . ASN A 1 79 ? -3.536 7.171 -7.840 1.00 94.88 79 ASN A CA 1
ATOM 602 C C . ASN A 1 79 ? -2.766 5.853 -7.883 1.00 94.88 79 ASN A C 1
ATOM 604 O O . ASN A 1 79 ? -1.584 5.782 -7.541 1.00 94.88 79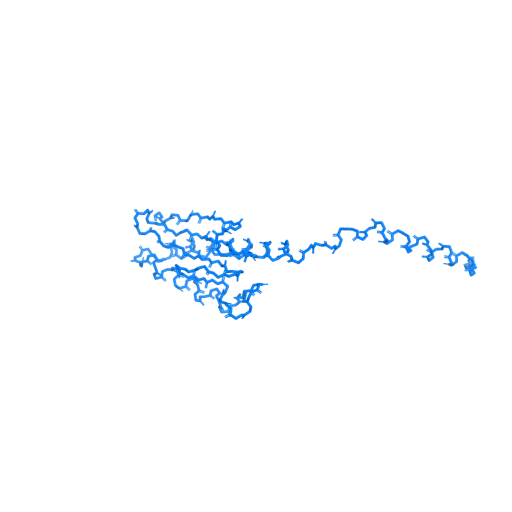 ASN A O 1
ATOM 608 N N . ASN A 1 80 ? -3.439 4.800 -8.334 1.00 94.00 80 ASN A N 1
ATOM 609 C CA . ASN A 1 80 ? -2.820 3.496 -8.485 1.00 94.00 80 ASN A CA 1
ATOM 610 C C . ASN A 1 80 ? -1.788 3.533 -9.643 1.00 94.00 80 ASN A C 1
ATOM 612 O O . ASN A 1 80 ? -2.129 3.943 -10.758 1.00 94.00 80 ASN A O 1
ATOM 616 N N . PRO A 1 81 ? -0.524 3.129 -9.404 1.00 91.06 81 PRO A N 1
ATOM 617 C CA . PRO A 1 81 ? 0.554 3.218 -10.390 1.00 91.06 81 PRO A CA 1
ATOM 618 C C . PRO A 1 81 ? 0.501 2.131 -11.478 1.00 91.06 81 PRO A C 1
ATOM 620 O O . PRO A 1 81 ? 1.278 2.177 -12.439 1.00 91.06 81 PRO A O 1
ATOM 623 N N . VAL A 1 82 ? -0.385 1.140 -11.340 1.00 91.50 82 VAL A N 1
ATOM 624 C CA . VAL A 1 82 ? -0.459 -0.025 -12.229 1.00 91.50 82 VAL A CA 1
ATOM 625 C C . VAL A 1 82 ? -1.814 -0.127 -12.922 1.00 91.50 82 VAL A C 1
ATOM 627 O O . VAL A 1 82 ? -1.849 -0.211 -14.149 1.00 91.50 82 VAL A O 1
ATOM 630 N N . ASP A 1 83 ? -2.911 -0.084 -12.168 1.00 90.69 83 ASP A N 1
ATOM 631 C CA . ASP A 1 83 ? -4.278 -0.115 -12.691 1.00 90.69 83 ASP A CA 1
ATOM 632 C C . ASP A 1 83 ? -5.006 1.198 -12.392 1.00 90.69 83 ASP A C 1
ATOM 634 O O . ASP A 1 83 ? -5.455 1.439 -11.276 1.00 90.69 83 ASP A O 1
ATOM 638 N N . LYS A 1 84 ? -5.168 2.039 -13.418 1.00 89.50 84 LYS A N 1
ATOM 639 C CA . LYS A 1 84 ? -5.799 3.363 -13.293 1.00 89.50 84 LYS A CA 1
ATOM 640 C C . LYS A 1 84 ? -7.291 3.315 -12.951 1.00 89.50 84 LYS A C 1
ATOM 642 O O . LYS A 1 84 ? -7.837 4.341 -12.558 1.00 89.50 84 LYS A O 1
ATOM 647 N N . ASN A 1 85 ? -7.945 2.167 -13.121 1.00 91.38 85 ASN A N 1
ATOM 648 C CA . ASN A 1 85 ? -9.358 1.992 -12.784 1.00 91.38 85 ASN A CA 1
ATOM 649 C C . ASN A 1 85 ? -9.549 1.519 -11.336 1.00 91.38 85 ASN A C 1
ATOM 651 O O . ASN A 1 85 ? -10.668 1.539 -10.822 1.00 91.38 85 ASN A O 1
ATOM 655 N N . ALA A 1 86 ? -8.469 1.099 -10.674 1.00 93.06 86 ALA A N 1
ATOM 656 C CA . ALA A 1 86 ? -8.477 0.663 -9.290 1.00 93.06 86 ALA A CA 1
ATOM 657 C C . ALA A 1 86 ? -8.005 1.776 -8.345 1.00 93.06 86 ALA A C 1
ATOM 659 O O . ALA A 1 86 ? -7.233 2.668 -8.700 1.00 93.06 86 ALA A O 1
ATOM 660 N N . LYS A 1 87 ? -8.444 1.692 -7.087 1.00 95.81 87 LYS A N 1
ATOM 661 C CA . LYS A 1 87 ? -7.938 2.557 -6.016 1.00 95.81 87 LYS A CA 1
ATOM 662 C C . LYS A 1 87 ? -6.484 2.205 -5.686 1.00 95.81 87 LYS A C 1
ATOM 664 O O . LYS A 1 87 ? -6.075 1.050 -5.812 1.00 95.81 87 LYS A O 1
ATOM 669 N N . ALA A 1 88 ? -5.710 3.195 -5.243 1.00 95.81 88 ALA A N 1
ATOM 670 C CA . ALA A 1 88 ? -4.343 2.986 -4.767 1.00 95.81 88 ALA A CA 1
ATOM 671 C C . ALA A 1 88 ? -4.323 2.321 -3.387 1.00 95.81 88 ALA A C 1
ATOM 673 O O . ALA A 1 88 ? -3.436 1.526 -3.105 1.00 95.81 88 ALA A O 1
ATOM 674 N N . TYR A 1 89 ? -5.317 2.621 -2.550 1.00 97.25 89 TYR A N 1
ATOM 675 C CA . TYR A 1 89 ? -5.477 2.059 -1.214 1.00 97.25 89 TYR A CA 1
ATOM 676 C C . TYR A 1 89 ? -6.831 1.365 -1.091 1.00 97.25 89 TYR A C 1
ATOM 678 O O . TYR A 1 89 ? -7.865 1.907 -1.490 1.00 97.25 89 TYR A O 1
ATOM 686 N N . THR A 1 90 ? -6.846 0.164 -0.534 1.00 96.31 90 THR A N 1
ATOM 687 C CA . THR A 1 90 ? -8.037 -0.679 -0.387 1.00 96.31 90 THR A CA 1
ATOM 688 C C . THR A 1 90 ? -8.113 -1.230 1.033 1.00 96.31 90 THR A C 1
ATOM 690 O O . THR A 1 90 ? -7.110 -1.297 1.735 1.00 96.31 90 THR A O 1
ATOM 693 N N . VAL A 1 91 ? -9.312 -1.596 1.486 1.00 96.06 91 VAL A N 1
ATOM 694 C CA . VAL A 1 91 ? -9.529 -2.218 2.802 1.00 96.06 91 VAL A CA 1
ATOM 695 C C . VAL A 1 91 ? -10.082 -3.617 2.568 1.00 96.06 91 VAL A C 1
ATOM 697 O O . VAL A 1 91 ? -11.047 -3.769 1.822 1.00 96.06 91 VAL A O 1
ATOM 700 N N . ASN A 1 92 ? -9.443 -4.626 3.162 1.00 92.31 92 ASN A N 1
ATOM 701 C CA . ASN A 1 92 ? -9.781 -6.049 3.062 1.00 92.31 92 ASN A CA 1
ATOM 702 C C . ASN A 1 92 ? -9.976 -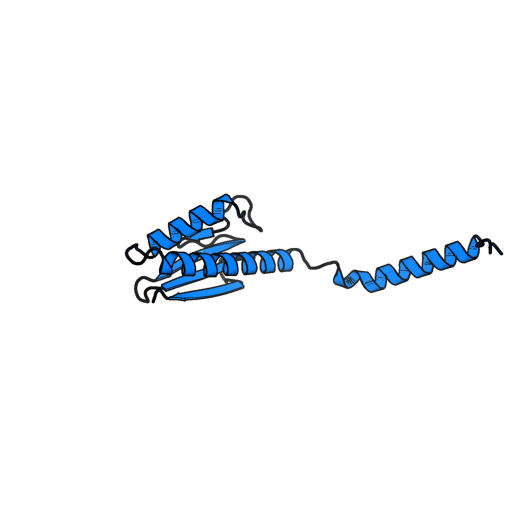6.546 1.616 1.00 92.31 92 ASN A C 1
ATOM 704 O O . ASN A 1 92 ? -10.802 -7.415 1.347 1.00 92.31 92 ASN A O 1
ATOM 708 N N . SER A 1 93 ? -9.234 -5.972 0.668 1.00 92.19 93 SER A N 1
ATOM 709 C CA . SER A 1 93 ? -9.328 -6.305 -0.752 1.00 92.19 93 SER A CA 1
ATOM 710 C C . SER A 1 93 ? -8.000 -6.027 -1.440 1.00 92.19 93 SER A C 1
ATOM 712 O O . SER A 1 93 ? -7.396 -4.979 -1.218 1.00 92.19 93 SER A O 1
ATOM 714 N N . ALA A 1 94 ? -7.550 -6.950 -2.285 1.00 91.06 94 ALA A N 1
ATOM 715 C CA . ALA A 1 94 ? -6.330 -6.800 -3.065 1.00 91.06 94 ALA A CA 1
ATOM 716 C C . ALA A 1 94 ? -6.667 -6.386 -4.502 1.00 91.06 94 ALA A C 1
ATOM 718 O O . ALA A 1 94 ? -7.505 -7.007 -5.156 1.00 91.06 94 ALA A O 1
ATOM 719 N N . ALA A 1 95 ? -5.977 -5.367 -5.007 1.00 91.31 95 ALA A N 1
ATOM 720 C CA . ALA A 1 95 ? -6.021 -4.971 -6.406 1.00 91.31 95 ALA A CA 1
ATOM 721 C C . ALA A 1 95 ? -4.596 -4.790 -6.935 1.00 91.31 95 ALA A C 1
ATOM 723 O O . ALA A 1 95 ? -3.654 -4.512 -6.191 1.00 91.31 95 ALA A O 1
ATOM 724 N N . LYS A 1 96 ? -4.423 -4.964 -8.244 1.00 92.12 96 LYS A N 1
ATOM 725 C CA . LYS A 1 96 ? -3.123 -4.781 -8.886 1.00 92.12 96 LYS A CA 1
ATOM 726 C C . LYS A 1 96 ? -2.669 -3.329 -8.735 1.00 92.12 96 LYS A C 1
ATOM 728 O O . LYS A 1 96 ? -3.416 -2.413 -9.060 1.00 92.12 96 LYS A O 1
ATOM 733 N N . GLY A 1 97 ? -1.452 -3.119 -8.244 1.00 92.31 97 GLY A N 1
ATOM 734 C CA . GLY A 1 97 ? -0.899 -1.797 -7.943 1.00 92.31 97 GLY A CA 1
ATOM 735 C C . GLY A 1 97 ? -1.397 -1.166 -6.641 1.00 92.31 97 GLY A C 1
ATOM 736 O O . GLY A 1 97 ? -1.031 -0.024 -6.364 1.00 92.31 97 GLY A O 1
ATOM 737 N N . SER A 1 98 ? -2.232 -1.853 -5.854 1.00 95.81 98 SER A N 1
ATOM 738 C CA . SER A 1 98 ? -2.813 -1.279 -4.641 1.00 95.81 98 SER A CA 1
ATOM 739 C C . SER A 1 98 ? -2.065 -1.667 -3.368 1.00 95.81 98 SER A C 1
ATOM 741 O O . SER A 1 98 ? -1.312 -2.641 -3.300 1.00 95.81 98 SER A O 1
ATOM 743 N N . VAL A 1 99 ? -2.314 -0.883 -2.328 1.00 97.25 99 VAL A N 1
ATOM 744 C CA . VAL A 1 99 ? -1.972 -1.176 -0.946 1.00 97.25 99 VAL A CA 1
ATOM 745 C C . VAL A 1 99 ? -3.253 -1.577 -0.218 1.00 97.25 99 VAL A C 1
ATOM 747 O O . VAL A 1 99 ? -4.164 -0.766 -0.067 1.00 97.25 99 VAL A O 1
ATOM 750 N N . SER A 1 100 ? -3.328 -2.826 0.233 1.00 96.94 100 SER A N 1
ATOM 751 C CA . SER A 1 100 ? -4.458 -3.349 0.999 1.00 96.94 100 SER A CA 1
ATOM 752 C C . SER A 1 100 ? -4.198 -3.241 2.494 1.00 96.94 100 SER A C 1
ATOM 754 O O . SER A 1 100 ? -3.188 -3.740 2.988 1.00 96.94 100 SER A O 1
ATOM 756 N N . PHE A 1 101 ? -5.162 -2.685 3.218 1.00 97.00 101 PHE A N 1
ATOM 757 C CA . PHE A 1 101 ? -5.247 -2.738 4.673 1.00 97.00 101 PHE A CA 1
ATOM 758 C C . PHE A 1 101 ? -6.084 -3.944 5.068 1.00 97.00 101 PHE A C 1
ATOM 760 O O . PHE A 1 101 ? -7.278 -3.982 4.788 1.00 97.00 101 PHE A O 1
ATOM 767 N N . VAL A 1 102 ? -5.454 -4.940 5.676 1.00 95.88 102 V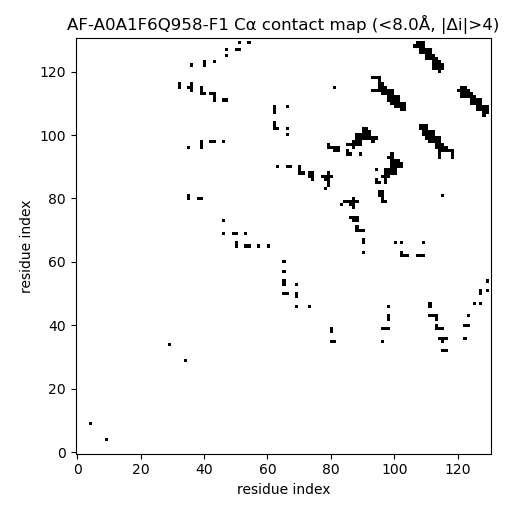AL A N 1
ATOM 768 C CA . VAL A 1 102 ? -6.130 -6.097 6.259 1.00 95.88 102 VAL A CA 1
ATOM 769 C C . VAL A 1 102 ? -6.224 -5.854 7.753 1.00 95.88 102 VAL A C 1
ATOM 771 O O . VAL A 1 102 ? -5.209 -5.733 8.438 1.00 95.88 102 VAL A O 1
ATOM 774 N N . VAL A 1 103 ? -7.449 -5.708 8.234 1.00 94.69 103 VAL A N 1
ATOM 775 C CA . VAL A 1 103 ? -7.723 -5.436 9.643 1.00 94.69 103 VAL A CA 1
ATOM 776 C C . VAL A 1 103 ? -7.729 -6.755 10.404 1.00 94.69 103 VAL A C 1
ATOM 778 O O . VAL A 1 103 ? -8.452 -7.673 10.023 1.00 94.69 103 VAL A O 1
ATOM 781 N N . ASP A 1 104 ? -6.938 -6.839 11.470 1.00 92.88 104 ASP A N 1
ATOM 782 C CA . ASP A 1 104 ? -6.928 -7.971 12.388 1.00 92.88 104 ASP A CA 1
ATOM 783 C C . ASP A 1 104 ? -7.313 -7.500 13.794 1.00 92.88 104 ASP A C 1
ATOM 785 O O . ASP A 1 104 ? -6.488 -7.022 14.579 1.00 92.88 104 ASP A O 1
ATOM 789 N N . ASP A 1 105 ? -8.601 -7.646 14.105 1.00 86.81 105 ASP A N 1
ATOM 790 C CA . ASP A 1 105 ? -9.155 -7.285 15.409 1.00 86.81 105 ASP A CA 1
ATOM 791 C C . ASP A 1 105 ? -8.627 -8.190 16.537 1.00 86.81 105 ASP A C 1
ATOM 793 O O . ASP A 1 105 ? -8.588 -7.765 17.690 1.00 86.81 105 ASP A O 1
ATOM 797 N N . SER A 1 106 ? -8.176 -9.414 16.228 1.00 88.38 106 SER A N 1
ATOM 798 C CA . SER A 1 106 ? -7.688 -10.359 17.241 1.00 88.38 106 SER A CA 1
ATOM 799 C C . SER A 1 106 ? -6.322 -9.962 17.799 1.00 88.38 106 SER A C 1
ATOM 801 O O . SER A 1 106 ? -6.082 -10.075 19.001 1.00 88.38 106 SER A O 1
ATOM 803 N N . SER A 1 107 ? -5.446 -9.439 16.939 1.00 89.62 107 SER A N 1
ATOM 804 C CA . SER A 1 107 ? -4.126 -8.925 17.314 1.00 89.62 107 SER A CA 1
ATOM 805 C C . SER A 1 107 ? -4.104 -7.406 17.518 1.00 89.62 107 SER A C 1
ATOM 807 O O . SER A 1 107 ? -3.039 -6.834 17.758 1.00 89.62 107 SER A O 1
ATOM 809 N N . ASN A 1 108 ? -5.267 -6.747 17.429 1.00 91.12 108 ASN A N 1
ATOM 810 C CA . ASN A 1 108 ? -5.422 -5.292 17.445 1.00 91.12 108 ASN A CA 1
ATOM 811 C C . ASN A 1 108 ? -4.428 -4.590 16.493 1.00 91.12 108 ASN A C 1
ATOM 813 O O . ASN A 1 108 ? -3.730 -3.641 16.868 1.00 91.12 108 ASN A O 1
ATOM 817 N N . SER A 1 109 ? -4.314 -5.093 15.262 1.00 94.06 109 SER A N 1
ATOM 818 C CA . SER A 1 109 ? -3.325 -4.627 14.291 1.00 94.06 109 SER A CA 1
ATOM 819 C C . SER A 1 109 ? -3.903 -4.457 12.887 1.00 94.06 109 SER A C 1
ATOM 821 O O . SER A 1 109 ? -4.947 -5.004 12.534 1.00 94.06 109 SER A O 1
ATOM 823 N N . ILE A 1 110 ? -3.227 -3.648 12.070 1.00 95.38 110 ILE A N 1
ATOM 824 C CA . ILE A 1 110 ? -3.515 -3.530 10.639 1.00 95.38 110 ILE A CA 1
ATOM 825 C C . ILE A 1 110 ? -2.304 -4.033 9.864 1.00 95.38 110 ILE A C 1
ATOM 827 O O . ILE A 1 110 ? -1.196 -3.511 10.002 1.00 95.38 110 ILE A O 1
ATOM 831 N N . ILE A 1 111 ? -2.535 -5.027 9.015 1.00 96.38 111 ILE A N 1
ATOM 832 C CA . ILE A 1 111 ? -1.548 -5.556 8.080 1.00 96.38 111 ILE A CA 1
ATOM 833 C C . ILE A 1 111 ? -1.667 -4.772 6.773 1.00 96.38 111 ILE A C 1
ATOM 835 O O . ILE A 1 111 ? -2.732 -4.682 6.167 1.00 96.38 111 ILE A O 1
ATOM 839 N N . ILE A 1 112 ? -0.562 -4.197 6.323 1.00 96.62 112 ILE A N 1
ATOM 840 C CA . ILE A 1 112 ? -0.458 -3.379 5.121 1.00 96.62 112 ILE A CA 1
ATOM 841 C C . ILE A 1 112 ? 0.295 -4.185 4.070 1.00 96.62 112 ILE A C 1
ATOM 843 O O . ILE A 1 112 ? 1.493 -4.425 4.202 1.00 96.62 112 ILE A O 1
ATOM 847 N N . ASN A 1 113 ? -0.410 -4.585 3.017 1.00 96.94 113 ASN A N 1
ATOM 848 C CA . ASN A 1 113 ? 0.120 -5.395 1.925 1.00 96.94 113 ASN A CA 1
ATOM 849 C C . ASN A 1 113 ? 0.191 -4.566 0.641 1.00 96.94 113 ASN A C 1
ATOM 851 O O . ASN A 1 113 ? -0.832 -4.054 0.196 1.00 96.94 113 ASN A O 1
ATOM 855 N N . GLY A 1 114 ? 1.368 -4.440 0.031 1.00 96.12 114 GLY A N 1
ATOM 856 C CA . GLY A 1 114 ? 1.538 -3.794 -1.273 1.00 96.12 114 GLY A CA 1
ATOM 857 C C . GLY A 1 114 ? 1.567 -4.816 -2.406 1.00 96.12 114 GLY A C 1
ATOM 858 O O . GLY A 1 114 ? 2.355 -5.757 -2.350 1.00 96.12 114 GLY A O 1
ATOM 859 N N . TYR A 1 115 ? 0.769 -4.612 -3.452 1.00 94.69 115 TYR A N 1
ATOM 860 C CA . TYR A 1 115 ? 0.692 -5.485 -4.626 1.00 94.69 115 TYR A CA 1
ATOM 861 C C . TYR A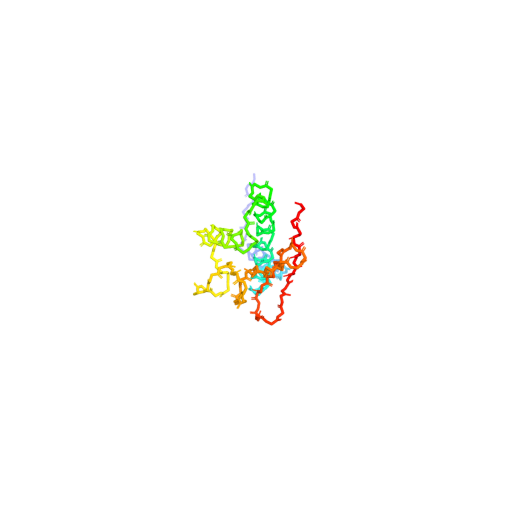 1 115 ? 1.108 -4.715 -5.874 1.00 94.69 115 TYR A C 1
ATOM 863 O O . TYR A 1 115 ? 0.385 -3.834 -6.315 1.00 94.69 115 TYR A O 1
ATOM 871 N N . ALA A 1 116 ? 2.259 -5.022 -6.470 1.00 88.00 116 ALA A N 1
ATOM 872 C CA 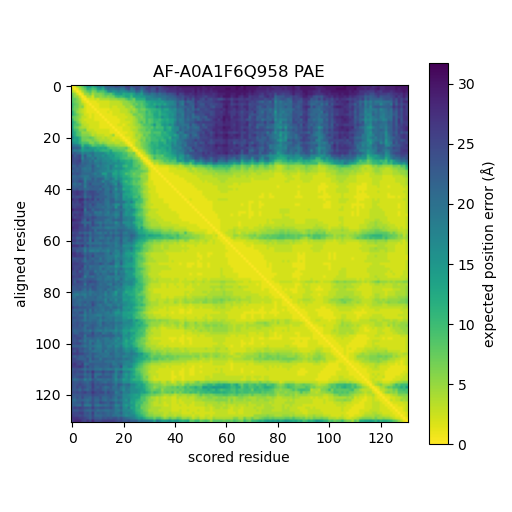. ALA A 1 116 ? 2.703 -4.355 -7.701 1.00 88.00 116 ALA A CA 1
ATOM 873 C C . ALA A 1 116 ? 2.374 -5.143 -8.978 1.00 88.00 116 ALA A C 1
ATOM 875 O O . ALA A 1 116 ? 2.183 -4.557 -10.043 1.00 88.00 116 ALA A O 1
ATOM 876 N N . GLY A 1 117 ? 2.290 -6.470 -8.867 1.00 82.19 117 GLY A N 1
ATOM 877 C CA . GLY A 1 117 ? 2.070 -7.391 -9.978 1.00 82.19 117 GLY A CA 1
ATOM 878 C C . GLY A 1 117 ? 0.715 -8.081 -9.882 1.00 82.19 117 GLY A C 1
ATOM 879 O O . GLY A 1 117 ? -0.317 -7.484 -10.185 1.00 82.19 117 GLY A O 1
ATOM 880 N N . ASP A 1 118 ? 0.720 -9.358 -9.510 1.00 78.62 118 ASP A N 1
ATOM 881 C CA . ASP A 1 118 ? -0.513 -10.071 -9.186 1.00 78.62 118 ASP A CA 1
ATOM 882 C C . ASP A 1 118 ? -1.053 -9.676 -7.798 1.00 78.62 118 ASP A C 1
ATOM 884 O O . ASP A 1 118 ? -0.410 -8.960 -7.029 1.00 78.62 118 ASP A O 1
ATOM 888 N N . THR A 1 119 ? -2.273 -10.115 -7.495 1.00 84.44 119 THR A N 1
ATOM 889 C CA . THR A 1 119 ? -2.930 -9.905 -6.195 1.00 84.44 119 THR A CA 1
ATOM 890 C C . THR A 1 119 ? -2.728 -11.073 -5.229 1.00 84.44 119 THR A C 1
ATOM 892 O O . THR A 1 119 ? -3.320 -11.087 -4.153 1.00 84.44 119 THR A O 1
ATOM 895 N N . ARG A 1 120 ? -1.936 -12.081 -5.613 1.00 81.25 120 ARG A N 1
ATOM 896 C CA . ARG A 1 120 ? -1.732 -13.318 -4.848 1.00 81.25 120 ARG A CA 1
ATOM 897 C C . ARG A 1 120 ? -0.564 -13.193 -3.889 1.00 81.25 120 ARG A C 1
ATOM 899 O O . ARG A 1 120 ? -0.627 -13.749 -2.796 1.00 81.25 120 ARG A O 1
ATOM 906 N N . THR A 1 121 ? 0.488 -12.478 -4.279 1.00 86.62 121 THR A N 1
ATOM 907 C CA . THR A 1 121 ? 1.685 -12.316 -3.453 1.00 86.62 121 THR A CA 1
ATOM 908 C C . THR A 1 121 ? 2.020 -10.837 -3.277 1.00 86.62 121 THR A C 1
ATOM 910 O O . THR A 1 121 ? 2.332 -10.152 -4.253 1.00 86.62 121 THR A O 1
ATOM 913 N N . PRO A 1 122 ? 1.972 -10.313 -2.040 1.00 90.56 122 PRO A N 1
ATOM 914 C CA . PRO A 1 122 ? 2.385 -8.944 -1.794 1.00 90.56 122 PRO A CA 1
ATOM 915 C C . PRO A 1 122 ? 3.898 -8.809 -1.985 1.00 90.56 122 PRO A C 1
ATOM 917 O O . PRO A 1 122 ? 4.677 -9.632 -1.508 1.00 90.56 122 PRO A O 1
ATOM 920 N N . VAL A 1 123 ? 4.324 -7.732 -2.643 1.00 91.62 123 VAL A N 1
ATOM 921 C CA . VAL A 1 123 ? 5.751 -7.392 -2.798 1.00 91.62 123 VAL A CA 1
ATOM 922 C C . VAL A 1 123 ? 6.356 -6.845 -1.504 1.00 91.62 123 VAL A C 1
ATOM 924 O O . VAL A 1 123 ? 7.575 -6.781 -1.357 1.00 91.62 123 VAL A O 1
ATOM 927 N N . ILE A 1 124 ? 5.501 -6.422 -0.573 1.00 93.38 124 ILE A N 1
ATOM 928 C CA . ILE A 1 124 ? 5.855 -5.991 0.776 1.00 93.38 124 ILE A CA 1
ATOM 929 C C . ILE A 1 124 ? 4.639 -6.167 1.690 1.00 93.38 124 ILE A C 1
ATOM 931 O O . ILE A 1 124 ? 3.509 -5.878 1.293 1.00 93.38 124 ILE A O 1
ATOM 935 N N . SER A 1 125 ? 4.880 -6.620 2.917 1.00 94.94 125 SER A N 1
ATOM 936 C CA . SER A 1 125 ? 3.872 -6.734 3.967 1.00 94.94 125 SER A CA 1
ATOM 937 C C . SER A 1 125 ? 4.428 -6.137 5.256 1.00 94.94 125 SER A C 1
ATOM 939 O O . SER A 1 125 ? 5.576 -6.408 5.613 1.00 94.94 125 SER A O 1
ATOM 941 N N . GLN A 1 126 ? 3.651 -5.288 5.925 1.00 94.88 126 GLN A N 1
ATOM 942 C CA . GLN A 1 126 ? 4.003 -4.710 7.222 1.00 94.88 126 GLN A CA 1
ATOM 943 C C . GLN A 1 126 ? 2.836 -4.805 8.191 1.00 94.88 126 GLN A C 1
ATOM 945 O O . GLN A 1 126 ? 1.699 -4.551 7.815 1.00 94.88 126 GLN A O 1
ATOM 950 N N . ILE A 1 127 ? 3.123 -5.127 9.447 1.00 94.62 127 ILE A N 1
ATOM 951 C CA . ILE A 1 127 ? 2.116 -5.224 10.503 1.00 94.62 127 ILE A CA 1
ATOM 952 C C . ILE A 1 127 ? 2.267 -4.012 11.409 1.00 94.62 127 ILE A C 1
ATOM 954 O O . ILE A 1 127 ? 3.340 -3.792 11.970 1.00 94.62 127 ILE A O 1
ATOM 958 N N . ILE A 1 128 ? 1.193 -3.241 11.557 1.00 93.88 128 ILE A N 1
ATOM 959 C CA . ILE A 1 128 ? 1.149 -2.070 12.428 1.00 93.88 128 ILE A CA 1
ATOM 960 C C . ILE A 1 128 ? 0.240 -2.391 13.615 1.00 93.88 128 ILE A C 1
ATOM 962 O O . ILE A 1 128 ? -0.985 -2.358 13.467 1.00 93.88 128 ILE A O 1
ATOM 966 N N . PRO A 1 129 ? 0.807 -2.736 14.784 1.00 91.69 129 PRO A N 1
ATOM 967 C CA . PRO A 1 129 ? 0.025 -2.949 15.990 1.00 91.69 129 PRO A CA 1
ATOM 968 C C . PRO A 1 129 ? -0.436 -1.611 16.565 1.00 91.69 129 PRO A C 1
ATOM 970 O O . PRO A 1 129 ? 0.317 -0.632 16.588 1.00 91.69 129 PRO A O 1
ATOM 973 N N . ARG A 1 130 ? -1.663 -1.578 17.080 1.00 86.56 130 ARG A N 1
ATOM 974 C CA . ARG A 1 130 ? -2.153 -0.458 17.876 1.00 86.56 130 ARG A CA 1
ATOM 975 C C . ARG A 1 130 ? -1.784 -0.702 19.338 1.00 86.56 130 ARG A C 1
ATOM 977 O O . ARG A 1 130 ? -2.234 -1.677 19.936 1.00 86.56 130 ARG A O 1
ATOM 984 N N . LYS A 1 131 ? -0.913 0.160 19.864 1.00 80.38 131 LYS A N 1
ATOM 985 C CA . LYS A 1 131 ? -0.501 0.162 21.273 1.00 80.38 131 LYS A CA 1
ATOM 986 C C . LYS A 1 131 ? -1.492 0.924 22.139 1.00 80.38 131 LYS A C 1
ATOM 988 O O . LYS A 1 131 ? -2.077 1.900 21.618 1.00 80.38 131 LYS A O 1
#